Protein AF-A0A7S2EEB8-F1 (afdb_monomer_lite)

Structure (mmCIF, N/CA/C/O backbone):
data_AF-A0A7S2EEB8-F1
#
_entry.id   AF-A0A7S2EEB8-F1
#
loop_
_atom_site.group_PDB
_atom_site.id
_atom_site.type_symbol
_atom_site.label_atom_id
_atom_site.label_alt_id
_atom_site.label_comp_id
_atom_site.label_asym_id
_atom_site.label_entity_id
_atom_site.label_seq_id
_atom_site.pdbx_PDB_ins_code
_atom_site.Cartn_x
_atom_site.Cartn_y
_atom_site.Cartn_z
_atom_site.occupancy
_atom_site.B_iso_or_equiv
_atom_site.auth_seq_id
_atom_site.auth_comp_id
_atom_site.auth_asym_id
_atom_site.auth_atom_id
_atom_site.pdbx_PDB_model_num
ATOM 1 N N . GLY A 1 1 ? -37.460 -11.091 29.287 1.00 70.00 1 GLY A N 1
ATOM 2 C CA . GLY A 1 1 ? -36.790 -11.001 30.605 1.00 70.00 1 GLY A CA 1
ATOM 3 C C . GLY A 1 1 ? -36.166 -9.625 30.754 1.00 70.00 1 GLY A C 1
ATOM 4 O O . GLY A 1 1 ? -36.253 -8.857 29.807 1.00 70.00 1 GLY A O 1
ATOM 5 N N . ARG A 1 2 ? -35.575 -9.301 31.910 1.00 80.00 2 ARG A N 1
ATOM 6 C CA . ARG A 1 2 ? -34.831 -8.047 32.119 1.00 80.00 2 ARG A CA 1
ATOM 7 C C . ARG A 1 2 ? -33.405 -8.375 32.541 1.00 80.00 2 ARG A C 1
ATOM 9 O O . ARG A 1 2 ? -33.247 -9.065 33.545 1.00 80.00 2 ARG A O 1
ATOM 16 N N . SER A 1 3 ? -32.415 -7.902 31.793 1.00 85.56 3 SER A N 1
ATOM 17 C CA . SER A 1 3 ? -30.991 -8.058 32.112 1.00 85.56 3 SER A CA 1
ATOM 18 C C . SER A 1 3 ? -30.201 -6.865 31.593 1.00 85.56 3 SER A C 1
ATOM 20 O O . SER A 1 3 ? -30.706 -6.083 30.790 1.00 85.56 3 SER A O 1
ATOM 22 N N . THR A 1 4 ? -28.959 -6.748 32.034 1.00 86.62 4 THR A N 1
ATOM 23 C CA . THR A 1 4 ? -28.039 -5.700 31.602 1.00 86.62 4 THR A CA 1
ATOM 24 C C . THR A 1 4 ? -27.088 -6.267 30.551 1.00 86.62 4 THR A C 1
ATOM 26 O O . THR A 1 4 ? -26.516 -7.346 30.735 1.00 86.62 4 THR A O 1
ATOM 29 N N . VAL A 1 5 ? -26.941 -5.555 29.438 1.00 85.12 5 VAL A N 1
ATOM 30 C CA . VAL A 1 5 ? -26.199 -5.996 28.256 1.00 85.12 5 VAL A CA 1
ATOM 31 C C . VAL A 1 5 ? -25.091 -4.995 27.948 1.00 85.12 5 VAL A C 1
ATOM 33 O O . VAL A 1 5 ? -25.309 -3.787 27.945 1.00 85.12 5 VAL A O 1
ATOM 36 N N . ASP A 1 6 ? -23.895 -5.506 27.699 1.00 85.31 6 ASP A N 1
ATOM 37 C CA . ASP A 1 6 ? -22.749 -4.741 27.237 1.00 85.31 6 ASP A CA 1
ATOM 38 C C . ASP A 1 6 ? -22.730 -4.704 25.704 1.00 85.31 6 ASP A C 1
ATOM 40 O O . ASP A 1 6 ? -22.613 -5.733 25.031 1.00 85.31 6 ASP A O 1
ATOM 44 N N . GLU A 1 7 ? -22.879 -3.497 25.161 1.00 83.12 7 GLU A N 1
ATOM 45 C CA . GLU A 1 7 ? -22.835 -3.201 23.728 1.00 83.12 7 GLU A CA 1
ATOM 46 C C . GLU A 1 7 ? -21.517 -2.505 23.324 1.00 83.12 7 GLU A C 1
ATOM 48 O O . GLU A 1 7 ? -21.379 -2.091 22.174 1.00 83.12 7 GLU A O 1
ATOM 53 N N . SER A 1 8 ? -20.519 -2.421 24.219 1.00 80.38 8 SER A N 1
ATOM 54 C CA . SER A 1 8 ? -19.244 -1.708 24.010 1.00 80.38 8 SER A CA 1
ATOM 55 C C . SER A 1 8 ? -18.489 -2.139 22.754 1.00 80.38 8 SER A C 1
ATOM 57 O O . SER A 1 8 ? -17.859 -1.318 22.092 1.00 80.38 8 SER A O 1
ATOM 59 N N . SER A 1 9 ? -18.604 -3.412 22.373 1.00 73.44 9 SER A N 1
ATOM 60 C CA . SER A 1 9 ? -17.983 -3.971 21.165 1.00 73.44 9 SER A CA 1
ATOM 61 C C . SER A 1 9 ? -18.575 -3.422 19.857 1.00 73.44 9 SER A C 1
ATOM 63 O O . SER A 1 9 ? -17.947 -3.535 18.807 1.00 73.44 9 SER A O 1
ATOM 65 N N . LEU A 1 10 ? -19.779 -2.844 19.911 1.00 75.56 10 LEU A N 1
ATOM 66 C CA . LEU A 1 10 ? -20.525 -2.318 18.765 1.00 75.56 10 LEU A CA 1
ATOM 67 C C . LEU A 1 10 ? -20.698 -0.799 18.816 1.00 75.56 10 LEU A C 1
ATOM 69 O O . LEU A 1 10 ? -20.541 -0.140 17.792 1.00 75.56 10 LEU A O 1
ATOM 73 N N . THR A 1 11 ? -21.025 -0.243 19.983 1.00 76.75 11 THR A N 1
ATOM 74 C CA . THR A 1 11 ? -21.303 1.192 20.154 1.00 76.75 11 THR A CA 1
ATOM 75 C C . THR A 1 11 ? -20.099 1.976 20.672 1.00 76.75 11 THR A C 1
ATOM 77 O O . THR A 1 11 ? -20.067 3.194 20.532 1.00 76.75 11 THR A O 1
ATOM 80 N N . GLY A 1 12 ? 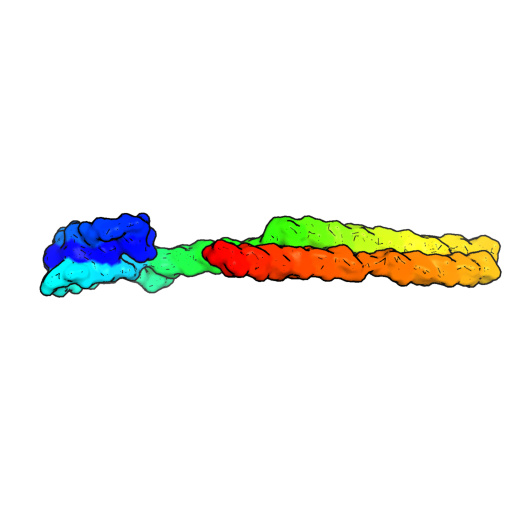-19.108 1.301 21.265 1.00 78.69 12 GLY A N 1
ATOM 81 C CA . GLY A 1 12 ? -17.968 1.940 21.931 1.00 78.69 12 GLY A CA 1
ATOM 82 C C . GLY A 1 12 ? -18.289 2.532 23.309 1.00 78.69 12 GLY A C 1
ATOM 83 O O . GLY A 1 12 ? -17.390 3.036 23.979 1.00 78.69 12 GLY A O 1
ATOM 84 N N . GLU A 1 13 ? -19.542 2.452 23.762 1.00 79.75 13 GLU A N 1
ATOM 85 C CA . GLU A 1 13 ? -19.955 2.931 25.080 1.00 79.75 13 GLU A CA 1
ATOM 86 C C . GLU A 1 13 ? -19.600 1.901 26.156 1.00 79.75 13 GLU A C 1
ATOM 88 O O . GLU A 1 13 ? -20.041 0.756 26.117 1.00 79.75 13 GLU A O 1
ATOM 93 N N . ALA A 1 14 ? -18.809 2.311 27.150 1.00 76.19 14 ALA A N 1
ATOM 94 C CA . ALA A 1 14 ? -18.339 1.418 28.212 1.00 76.19 14 ALA A CA 1
ATOM 95 C C . ALA A 1 14 ? -19.416 1.080 29.259 1.00 76.19 14 ALA A C 1
ATOM 97 O O . ALA A 1 14 ? -19.202 0.215 30.108 1.00 76.19 14 ALA A O 1
ATOM 98 N N . ARG A 1 15 ? -20.550 1.795 29.266 1.00 83.56 15 ARG A N 1
ATOM 99 C CA . ARG A 1 15 ? -21.626 1.572 30.238 1.00 83.56 15 ARG A CA 1
ATOM 100 C C . ARG A 1 15 ? -22.590 0.492 29.739 1.00 83.56 15 ARG A C 1
ATOM 102 O O . ARG A 1 15 ? -23.221 0.698 28.705 1.00 83.56 15 ARG A O 1
ATOM 109 N N . PRO A 1 16 ? -22.781 -0.600 30.502 1.00 83.06 16 PRO A N 1
ATOM 110 C CA . PRO A 1 16 ? -23.798 -1.594 30.192 1.00 83.06 16 PRO A CA 1
ATOM 111 C C . PRO A 1 16 ? -25.202 -0.976 30.191 1.00 83.06 16 PRO A C 1
ATOM 113 O O . PRO A 1 16 ? -25.528 -0.144 31.043 1.00 83.06 16 PRO A O 1
ATOM 116 N N . VAL A 1 17 ? -26.037 -1.404 29.248 1.00 84.31 17 VAL A N 1
ATOM 117 C CA . VAL A 1 17 ? -27.396 -0.897 29.042 1.00 84.31 17 VAL A CA 1
ATOM 118 C C . VAL A 1 17 ? -28.406 -1.897 29.595 1.00 84.31 17 VAL A C 1
ATOM 120 O O . VAL A 1 17 ? -28.350 -3.094 29.313 1.00 84.31 17 VAL A O 1
ATOM 123 N N . ASP A 1 18 ? -29.355 -1.409 30.387 1.00 86.19 18 ASP A N 1
ATOM 124 C CA . ASP A 1 18 ? -30.476 -2.213 30.870 1.00 86.19 18 ASP A CA 1
ATOM 125 C C . ASP A 1 18 ? -31.449 -2.507 29.722 1.00 86.19 18 ASP A C 1
ATOM 127 O O . ASP A 1 18 ? -31.994 -1.584 29.119 1.00 86.19 18 ASP A O 1
ATOM 131 N N . LYS A 1 19 ? -31.715 -3.790 29.464 1.00 85.44 19 LYS A N 1
ATOM 132 C CA . LYS A 1 19 ? -32.688 -4.252 28.468 1.00 85.44 19 LYS A CA 1
ATOM 133 C C . LYS A 1 19 ? -33.878 -4.906 29.158 1.00 85.44 19 LYS A C 1
ATOM 135 O O . LYS A 1 19 ? -33.725 -5.720 30.078 1.00 85.44 19 LYS A O 1
ATOM 140 N N . LYS A 1 20 ? -35.081 -4.556 28.715 1.00 84.31 20 LYS A N 1
ATOM 141 C CA . LYS A 1 20 ? -36.361 -5.110 29.169 1.00 84.31 20 LYS A CA 1
ATOM 142 C C . LYS A 1 20 ? -37.010 -5.938 28.059 1.00 84.31 20 LYS A C 1
ATOM 144 O O . LYS A 1 20 ? -36.457 -6.126 26.981 1.00 84.31 20 LYS A O 1
ATOM 149 N N . ALA A 1 21 ? -38.175 -6.506 28.363 1.00 78.31 21 ALA A N 1
ATOM 150 C CA . ALA A 1 21 ? -38.982 -7.159 27.342 1.00 78.31 21 ALA A CA 1
ATOM 151 C C . ALA A 1 21 ? -39.361 -6.136 26.258 1.00 78.31 21 ALA A C 1
ATOM 153 O O . ALA A 1 21 ? -39.694 -5.011 26.607 1.00 78.31 21 ALA A O 1
ATOM 154 N N . GLU A 1 22 ? -39.308 -6.565 24.995 1.00 78.69 22 GLU A N 1
ATOM 155 C CA . GLU A 1 22 ? -39.533 -5.757 23.778 1.00 78.69 22 GLU A CA 1
ATOM 156 C C . GLU A 1 22 ? -38.390 -4.824 23.349 1.00 78.69 22 GLU A C 1
ATOM 158 O O . GLU A 1 22 ? -38.440 -4.315 22.233 1.00 78.69 22 GLU A O 1
ATOM 163 N N . ASP A 1 23 ? -37.320 -4.674 24.138 1.00 81.44 23 ASP A N 1
ATOM 164 C CA . ASP A 1 23 ? -36.145 -3.919 23.689 1.00 81.44 23 ASP A CA 1
ATOM 165 C C . ASP A 1 23 ? -35.332 -4.701 22.645 1.00 81.44 23 ASP A C 1
ATOM 167 O O . ASP A 1 23 ? -35.096 -5.909 22.779 1.00 81.44 23 ASP A O 1
ATOM 171 N N . GLU A 1 24 ? -34.838 -3.993 21.628 1.00 79.44 24 GLU A N 1
ATOM 172 C CA . GLU A 1 24 ? -33.917 -4.560 20.643 1.00 79.44 24 GLU A CA 1
ATOM 173 C C . GLU A 1 24 ? -32.525 -4.803 21.240 1.00 79.44 24 GLU A C 1
ATOM 175 O O . GLU A 1 24 ? -32.001 -4.016 22.040 1.00 79.44 24 GLU A O 1
ATOM 180 N N . VAL A 1 25 ? -31.901 -5.904 20.817 1.00 81.06 25 VAL A N 1
ATOM 181 C CA . VAL A 1 25 ? -30.563 -6.322 21.246 1.00 81.06 25 VAL A CA 1
ATOM 182 C C . VAL A 1 25 ? -29.703 -6.529 20.006 1.00 81.06 25 VAL A C 1
ATOM 184 O O . VAL A 1 25 ? -30.040 -7.343 19.145 1.00 81.06 25 VAL A O 1
ATOM 187 N N . SER A 1 26 ? -28.583 -5.810 19.913 1.00 77.12 26 SER A N 1
ATOM 188 C CA . SER A 1 26 ? -27.656 -5.977 18.790 1.00 77.12 26 SER A CA 1
ATOM 189 C C . SER A 1 26 ? -26.905 -7.305 18.884 1.00 77.12 26 SER A C 1
ATOM 191 O O . SER A 1 26 ? -26.372 -7.665 19.936 1.00 77.12 26 SER A O 1
ATOM 193 N N . GLY A 1 27 ? -26.827 -8.033 17.768 1.00 73.31 27 GLY A N 1
ATOM 194 C CA . GLY A 1 27 ? -26.021 -9.251 17.670 1.00 73.31 27 GLY A CA 1
ATOM 195 C C . GLY A 1 27 ? -24.537 -8.943 17.880 1.00 73.31 27 GLY A C 1
ATOM 196 O O . GLY A 1 27 ? -24.002 -8.075 17.200 1.00 73.31 27 GLY A O 1
ATOM 197 N N . GLY A 1 28 ? -23.892 -9.643 18.821 1.00 72.56 28 GLY A N 1
ATOM 198 C CA . GLY A 1 28 ? -22.506 -9.392 19.252 1.00 72.56 28 GLY A CA 1
ATOM 199 C C . GLY A 1 28 ? -22.374 -8.717 20.624 1.00 72.56 28 GLY A C 1
ATOM 200 O O . GLY A 1 28 ? -21.262 -8.552 21.113 1.00 72.56 28 GLY A O 1
ATOM 201 N N . SER A 1 29 ? -23.491 -8.357 21.257 1.00 81.31 29 SER A N 1
ATOM 202 C CA . SER A 1 29 ? -23.523 -7.837 22.626 1.00 81.31 29 SER A CA 1
ATOM 203 C C . SER A 1 29 ? -23.410 -8.945 23.687 1.00 81.31 29 SER A C 1
ATOM 205 O O . SER A 1 29 ? -23.809 -10.092 23.460 1.00 81.31 29 SER A O 1
ATOM 207 N N . ILE A 1 30 ? -22.842 -8.619 24.853 1.00 83.50 30 ILE A N 1
ATOM 208 C CA . ILE A 1 30 ? -22.565 -9.577 25.934 1.00 83.50 30 ILE A CA 1
ATOM 209 C C . ILE A 1 30 ? -23.565 -9.358 27.070 1.00 83.50 30 ILE A C 1
ATOM 211 O O . ILE A 1 30 ? -23.654 -8.273 27.633 1.00 83.50 30 ILE A O 1
ATOM 215 N N . ASN A 1 31 ? -24.321 -10.388 27.455 1.00 86.06 31 ASN A N 1
ATOM 216 C CA . ASN A 1 31 ? -25.183 -10.301 28.636 1.00 86.06 31 ASN A CA 1
ATOM 217 C C . ASN A 1 31 ? -24.328 -10.373 29.913 1.00 86.06 31 ASN A C 1
ATOM 219 O O . ASN A 1 31 ? -23.781 -11.430 30.223 1.00 86.06 31 ASN A O 1
ATOM 223 N N . VAL A 1 32 ? -24.227 -9.260 30.642 1.00 84.88 32 VAL A N 1
ATOM 224 C CA . VAL A 1 32 ? -23.436 -9.142 31.885 1.00 84.88 32 VAL A CA 1
ATOM 225 C C . VAL A 1 32 ? -24.318 -9.292 33.130 1.00 84.88 32 VAL A C 1
ATOM 227 O O . VAL A 1 32 ? -23.823 -9.530 34.230 1.00 84.88 32 VAL A O 1
ATOM 230 N N . GLY A 1 33 ? -25.639 -9.153 32.985 1.00 81.94 33 GLY A N 1
ATOM 231 C CA . GLY A 1 33 ? -26.576 -9.312 34.093 1.00 81.94 33 GLY A CA 1
ATOM 232 C C . GLY A 1 33 ? -26.732 -10.767 34.557 1.00 81.94 33 GLY A C 1
ATOM 233 O O . GLY A 1 33 ? -26.463 -11.722 33.833 1.00 81.94 33 GLY A O 1
ATOM 234 N N . MET A 1 34 ? -27.218 -10.946 35.789 1.00 74.25 34 MET A N 1
ATOM 235 C CA . MET A 1 34 ? -27.392 -12.270 36.416 1.00 74.25 34 MET A CA 1
ATOM 236 C C . MET A 1 34 ? -28.579 -13.081 35.868 1.00 74.25 34 MET A C 1
ATOM 238 O O . MET A 1 34 ? -28.771 -14.234 36.259 1.00 74.25 34 MET A O 1
ATOM 242 N N . SER A 1 35 ? -29.412 -12.501 35.001 1.00 79.56 35 SER A N 1
ATOM 243 C CA . SER A 1 35 ? -30.624 -13.142 34.494 1.00 79.56 35 SER A CA 1
ATOM 244 C C . SER A 1 35 ? -30.453 -13.607 33.045 1.00 79.56 35 SER A C 1
ATOM 246 O O . SER A 1 35 ? -29.733 -13.019 32.234 1.00 79.56 35 SER A O 1
ATOM 248 N N . ARG A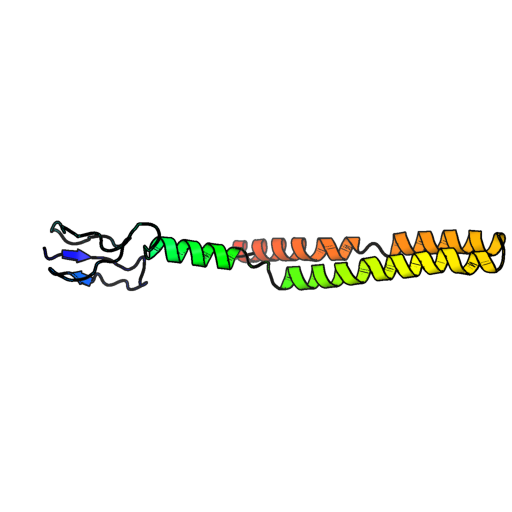 1 36 ? -31.133 -14.704 32.694 1.00 78.75 36 ARG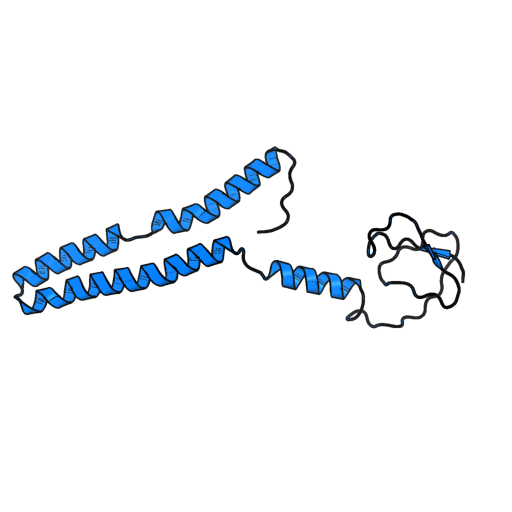 A N 1
ATOM 249 C CA . ARG A 1 36 ? -31.150 -15.208 31.316 1.00 78.75 36 ARG A CA 1
ATOM 250 C C . ARG A 1 36 ? -32.115 -14.380 30.468 1.00 78.75 36 ARG A C 1
ATOM 252 O O . ARG A 1 36 ? -33.266 -14.162 30.852 1.00 78.75 36 ARG A O 1
ATOM 259 N N . LEU A 1 37 ? -31.657 -13.967 29.291 1.00 80.81 37 LEU A N 1
ATOM 260 C CA . LEU A 1 37 ? -32.478 -13.333 28.264 1.00 80.81 37 LEU A CA 1
ATOM 261 C C . LEU A 1 37 ? -32.883 -14.372 27.214 1.00 80.81 37 LEU A C 1
ATOM 263 O O . LEU A 1 37 ? -32.045 -15.088 26.677 1.00 80.81 37 LEU A O 1
ATOM 267 N N . LEU A 1 38 ? -34.182 -14.437 26.928 1.00 79.38 38 LEU A N 1
ATOM 268 C CA . LEU A 1 38 ? -34.729 -15.091 25.742 1.00 79.38 38 LEU A CA 1
ATOM 269 C C . LEU A 1 38 ? -34.952 -13.998 24.706 1.00 79.38 38 LEU A C 1
ATOM 271 O O . LEU A 1 38 ? -35.713 -13.063 24.963 1.00 79.38 38 LEU A O 1
ATOM 275 N N . VAL A 1 39 ? -34.268 -14.109 23.575 1.00 80.69 39 VAL A N 1
ATOM 276 C CA . VAL A 1 39 ? -34.272 -13.105 22.509 1.00 80.69 39 VAL A CA 1
ATOM 277 C C . VAL A 1 39 ? -34.796 -13.760 21.240 1.00 80.69 39 VAL A C 1
ATOM 279 O O . VAL A 1 39 ? -34.454 -14.905 20.944 1.00 80.69 39 VAL A O 1
ATOM 282 N N . ARG A 1 40 ? -35.651 -13.050 20.504 1.00 80.81 40 ARG A N 1
ATOM 283 C CA . ARG A 1 40 ? -36.121 -13.484 19.189 1.00 80.81 40 ARG A CA 1
ATOM 284 C C . ARG A 1 40 ? -35.204 -12.881 18.136 1.00 80.81 40 ARG A C 1
ATOM 286 O O . ARG A 1 40 ? -35.020 -11.670 18.118 1.00 80.81 40 ARG A O 1
ATOM 293 N N . THR A 1 41 ? -34.661 -13.712 17.259 1.00 77.75 41 THR A N 1
ATOM 294 C CA . THR A 1 41 ? -33.852 -13.250 16.132 1.00 77.75 41 THR A CA 1
ATOM 295 C C . THR A 1 41 ? -34.740 -12.494 15.144 1.00 77.75 41 THR A C 1
ATOM 297 O O . THR A 1 41 ? -35.701 -13.062 14.625 1.00 77.75 41 THR A O 1
ATOM 300 N N . THR A 1 42 ? -34.446 -11.216 14.915 1.00 77.94 42 THR A N 1
ATOM 301 C CA . THR A 1 42 ? -35.150 -10.352 13.951 1.00 77.94 42 THR A CA 1
ATOM 302 C C . THR A 1 42 ? -34.432 -10.259 12.605 1.00 77.94 42 THR A C 1
ATOM 304 O O . THR A 1 42 ? -35.084 -10.001 11.598 1.00 77.94 42 THR A O 1
ATOM 307 N N . SER A 1 43 ? -33.126 -10.542 12.572 1.00 68.25 43 SER A N 1
ATOM 308 C CA . SER A 1 43 ? -32.284 -10.449 11.372 1.00 68.25 43 SER A CA 1
ATOM 309 C C . SER A 1 43 ? -31.469 -11.724 11.153 1.00 68.25 43 SER A C 1
ATOM 311 O O . SER A 1 43 ? -31.074 -12.402 12.105 1.00 68.25 43 SER A O 1
ATOM 313 N N . THR A 1 44 ? -31.197 -12.050 9.891 1.00 70.31 44 THR A N 1
ATOM 314 C CA . THR A 1 44 ? -30.270 -13.117 9.487 1.00 70.31 44 THR A CA 1
ATOM 315 C C . THR A 1 44 ? -28.816 -12.717 9.759 1.00 70.31 44 THR A C 1
ATOM 317 O O . THR A 1 44 ? -28.489 -11.537 9.873 1.00 70.31 44 THR A O 1
ATOM 320 N N . VAL A 1 45 ? -27.921 -13.709 9.867 1.00 61.00 45 VAL A N 1
ATOM 321 C CA . VAL A 1 45 ? -26.481 -13.508 10.157 1.00 61.00 45 VAL A CA 1
ATOM 322 C C . VAL A 1 45 ? -25.826 -12.526 9.174 1.00 61.00 45 VAL A C 1
ATOM 324 O O . VAL A 1 45 ? -24.955 -11.749 9.562 1.00 61.00 45 VAL A O 1
ATOM 327 N N . GLU A 1 46 ? -26.289 -12.520 7.924 1.00 60.28 46 GLU A N 1
ATOM 328 C CA . GLU A 1 46 ? -25.795 -11.676 6.830 1.00 60.28 46 GLU A CA 1
ATOM 329 C C . GLU A 1 46 ? -26.132 -10.185 7.002 1.00 60.28 46 GLU A C 1
ATOM 331 O O . GLU A 1 46 ? -25.319 -9.348 6.610 1.00 60.28 46 GLU A O 1
ATOM 336 N N . ASP A 1 47 ? -27.238 -9.851 7.674 1.00 63.56 47 ASP A N 1
ATOM 337 C CA . ASP A 1 47 ? -27.668 -8.477 7.994 1.00 63.56 47 ASP A CA 1
ATOM 338 C C . ASP A 1 47 ? -27.367 -8.076 9.450 1.00 63.56 47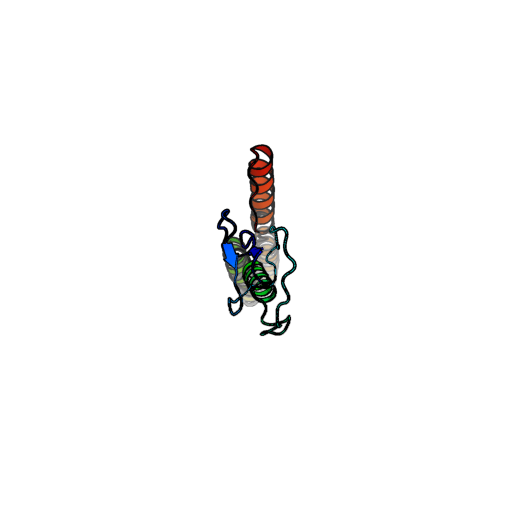 ASP A C 1
ATOM 340 O O . ASP A 1 47 ? -27.853 -7.061 9.958 1.00 63.56 47 ASP A O 1
ATOM 344 N N . SER A 1 48 ? -26.558 -8.868 10.157 1.00 69.25 48 SER A N 1
ATOM 345 C CA . SER A 1 48 ? -26.135 -8.528 11.513 1.00 69.25 48 SER A CA 1
ATOM 346 C C . SER A 1 48 ? -25.197 -7.313 11.528 1.00 69.25 48 SER A C 1
ATOM 348 O O . SER A 1 48 ? -24.457 -7.030 10.586 1.00 69.25 48 SER A O 1
ATOM 350 N N . ALA A 1 49 ? -25.173 -6.582 12.640 1.00 67.38 49 ALA A N 1
ATOM 351 C CA . ALA A 1 49 ? -24.268 -5.443 12.785 1.00 67.38 49 ALA A CA 1
ATOM 352 C C . ALA A 1 49 ? -22.780 -5.844 12.627 1.00 67.38 49 ALA A C 1
ATOM 354 O O . ALA A 1 49 ? -21.976 -5.072 12.104 1.00 67.38 49 ALA A O 1
ATOM 355 N N . VAL A 1 50 ? -22.432 -7.084 12.993 1.00 67.69 50 VAL A N 1
ATOM 356 C CA . VAL A 1 50 ? -21.079 -7.646 12.854 1.00 67.69 50 VAL A CA 1
ATOM 357 C C . VAL A 1 50 ? -20.716 -7.920 11.390 1.00 67.69 50 VAL A C 1
ATOM 359 O O . VAL A 1 50 ? -19.622 -7.557 10.963 1.00 67.69 50 VAL A O 1
ATOM 362 N N . SER A 1 51 ? -21.613 -8.507 10.589 1.00 68.12 51 SER A N 1
ATOM 363 C CA . SER A 1 51 ? -21.345 -8.754 9.161 1.00 68.12 51 SER A CA 1
ATOM 364 C C . SER A 1 51 ? -21.194 -7.449 8.377 1.00 68.12 51 SER A C 1
ATOM 366 O O . SER A 1 51 ? -20.352 -7.352 7.482 1.00 68.12 51 SER A O 1
ATOM 368 N N . ARG A 1 52 ? -21.949 -6.411 8.756 1.00 67.62 52 ARG A N 1
ATOM 369 C CA . ARG A 1 52 ? -21.826 -5.068 8.176 1.00 67.62 52 ARG A CA 1
ATOM 370 C C . ARG A 1 52 ? -20.480 -4.421 8.507 1.00 67.62 52 ARG A C 1
ATOM 372 O O . ARG A 1 52 ? -19.864 -3.843 7.618 1.00 67.62 52 ARG A O 1
ATOM 379 N N . LEU A 1 53 ? -19.993 -4.576 9.741 1.00 68.38 53 LEU A N 1
ATOM 380 C CA . LEU A 1 53 ? -18.647 -4.146 10.139 1.00 68.38 53 LEU A CA 1
ATOM 381 C C . LEU A 1 53 ? -17.552 -4.870 9.349 1.00 68.38 53 LEU A C 1
ATOM 383 O O . LEU A 1 53 ? -16.628 -4.217 8.872 1.00 68.38 53 LEU A O 1
ATOM 387 N N . ILE A 1 54 ? -17.669 -6.188 9.161 1.00 72.19 54 ILE A N 1
ATOM 388 C CA . ILE A 1 54 ? -16.704 -6.968 8.369 1.00 72.19 54 ILE A CA 1
ATOM 389 C C . ILE A 1 54 ? -16.665 -6.458 6.927 1.00 72.19 54 ILE A C 1
ATOM 391 O O . ILE A 1 54 ? -15.586 -6.128 6.448 1.00 72.19 54 ILE A O 1
ATOM 395 N N . ARG A 1 55 ? -17.824 -6.291 6.272 1.00 69.81 55 ARG A N 1
ATOM 396 C CA . ARG A 1 55 ? -17.894 -5.743 4.906 1.00 69.81 55 ARG A CA 1
ATOM 397 C C . ARG A 1 55 ? -17.271 -4.354 4.796 1.00 69.81 55 ARG A C 1
ATOM 399 O O . ARG A 1 55 ? -16.516 -4.108 3.866 1.00 69.81 55 ARG A O 1
ATOM 406 N N . LEU A 1 56 ? -17.541 -3.468 5.755 1.00 64.94 56 LEU A N 1
ATOM 407 C CA . LEU A 1 56 ? -16.963 -2.121 5.774 1.00 64.94 56 LEU A CA 1
ATOM 408 C C . LEU A 1 56 ? -15.437 -2.145 5.944 1.00 64.94 56 LEU A C 1
ATOM 410 O O . LEU A 1 56 ? -14.735 -1.358 5.311 1.00 64.94 56 LEU A O 1
ATOM 414 N N . VAL A 1 57 ? -14.909 -3.051 6.774 1.00 69.38 57 VAL A N 1
ATOM 415 C CA . VAL A 1 57 ? -13.459 -3.236 6.938 1.00 69.38 57 VAL A CA 1
ATOM 416 C C . VAL A 1 57 ? -12.838 -3.816 5.670 1.00 69.38 57 VAL A C 1
ATOM 418 O O . VAL A 1 57 ? -11.785 -3.353 5.245 1.00 69.38 57 VAL A O 1
ATOM 421 N N . GLU A 1 58 ? -13.487 -4.792 5.046 1.00 66.06 58 GLU A N 1
ATOM 422 C CA . GLU A 1 58 ? -13.016 -5.446 3.825 1.00 66.06 58 GLU A CA 1
ATOM 423 C C . GLU A 1 58 ? -12.994 -4.467 2.637 1.00 66.06 58 GLU A C 1
ATOM 425 O O . GLU A 1 58 ? -12.005 -4.377 1.908 1.00 66.06 58 GLU A O 1
ATOM 430 N N . GLU A 1 59 ? -14.025 -3.631 2.513 1.00 63.06 59 GLU A N 1
ATOM 431 C CA . GLU A 1 59 ? -14.109 -2.567 1.511 1.00 63.06 59 GLU A CA 1
ATOM 432 C C . GLU A 1 59 ? -13.050 -1.475 1.748 1.00 63.06 59 GLU A C 1
ATOM 434 O O . GLU A 1 59 ? -12.403 -1.022 0.798 1.00 63.06 59 GLU A O 1
ATOM 439 N N . ALA A 1 60 ? -12.779 -1.124 3.011 1.00 58.97 60 ALA A N 1
ATOM 440 C CA . ALA A 1 60 ? -11.722 -0.182 3.380 1.00 58.97 60 ALA A CA 1
ATOM 441 C C . ALA A 1 60 ? -10.303 -0.732 3.139 1.00 58.97 60 ALA A C 1
ATOM 443 O O . ALA A 1 60 ? -9.438 0.017 2.692 1.00 58.97 60 ALA A O 1
ATOM 444 N N . GLN A 1 61 ? -10.059 -2.022 3.394 1.00 54.88 61 GLN A N 1
ATOM 445 C CA . GLN A 1 61 ? -8.772 -2.685 3.132 1.00 54.88 61 GLN A CA 1
ATOM 446 C C . GLN A 1 61 ? -8.522 -2.921 1.633 1.00 54.88 61 GLN A C 1
ATOM 448 O O . GLN A 1 61 ? -7.373 -3.012 1.213 1.00 54.88 61 GLN A O 1
ATOM 453 N N . SER A 1 62 ? -9.570 -2.975 0.802 1.00 55.62 62 SER A N 1
ATOM 454 C CA . SER A 1 62 ? -9.415 -3.095 -0.658 1.00 55.62 62 SER A CA 1
ATOM 455 C C . SER A 1 62 ? -8.861 -1.824 -1.324 1.00 55.62 62 SER A C 1
ATOM 457 O O . SER A 1 62 ? -8.400 -1.854 -2.472 1.00 55.62 62 SER A O 1
ATOM 459 N N . ASN A 1 63 ? -8.877 -0.692 -0.613 1.00 51.31 63 ASN A N 1
ATOM 460 C CA . ASN A 1 63 ? -8.367 0.567 -1.127 1.00 51.31 63 ASN A CA 1
ATOM 461 C C . ASN A 1 63 ? -6.842 0.614 -1.022 1.00 51.31 63 ASN A C 1
ATOM 463 O O . ASN A 1 63 ? -6.293 1.039 -0.011 1.00 51.31 63 ASN A O 1
ATOM 467 N N . ARG A 1 64 ? -6.170 0.253 -2.125 1.00 55.19 64 ARG A N 1
ATOM 468 C CA . ARG A 1 64 ? -4.730 0.498 -2.305 1.00 55.19 64 ARG A CA 1
ATOM 469 C C . ARG A 1 64 ? -4.357 1.913 -1.867 1.00 55.19 64 ARG A C 1
ATOM 471 O O . ARG A 1 64 ? -5.032 2.878 -2.262 1.00 55.19 64 ARG A O 1
ATOM 478 N N . SER A 1 65 ? -3.255 2.016 -1.128 1.00 58.81 65 SER A N 1
ATOM 479 C CA . SER A 1 65 ? -2.672 3.267 -0.657 1.00 58.81 65 SER A CA 1
ATOM 480 C C . SER A 1 65 ? -2.607 4.328 -1.775 1.00 58.81 65 SER A C 1
ATOM 482 O O . SER A 1 65 ? -2.144 4.041 -2.885 1.00 58.81 65 SER A O 1
ATOM 484 N N . PRO A 1 66 ? -3.053 5.576 -1.526 1.00 58.75 66 PRO A N 1
ATOM 485 C CA . PRO A 1 66 ? -3.011 6.654 -2.518 1.00 58.75 66 PRO A CA 1
ATOM 486 C C . PRO A 1 66 ? -1.588 6.941 -3.018 1.00 58.75 66 PRO A C 1
ATOM 488 O O . PRO A 1 66 ? -1.415 7.343 -4.167 1.00 58.75 66 PRO A O 1
ATOM 491 N N . THR A 1 67 ? -0.567 6.670 -2.202 1.00 59.72 67 THR A N 1
ATOM 492 C CA . THR A 1 67 ? 0.845 6.823 -2.579 1.00 59.72 67 THR A CA 1
ATOM 493 C C . THR A 1 67 ? 1.280 5.778 -3.607 1.00 59.72 67 THR A C 1
ATOM 495 O O . THR A 1 67 ? 2.022 6.098 -4.533 1.00 59.72 67 THR A O 1
ATOM 498 N N . GLU A 1 68 ? 0.775 4.547 -3.497 1.00 60.34 68 GLU A N 1
ATOM 499 C CA . GLU A 1 68 ? 1.067 3.466 -4.444 1.00 60.34 68 GLU A CA 1
ATOM 500 C C . GLU A 1 68 ? 0.494 3.789 -5.832 1.00 60.34 68 GLU A C 1
ATOM 502 O O . GLU A 1 68 ? 1.172 3.637 -6.846 1.00 60.34 68 GLU A O 1
ATOM 507 N N . LYS A 1 69 ? -0.710 4.378 -5.876 1.00 67.31 69 LYS A N 1
ATOM 508 C CA . LYS A 1 69 ? -1.359 4.819 -7.122 1.00 67.31 69 LYS A CA 1
ATOM 509 C C . LYS A 1 69 ? -0.577 5.915 -7.854 1.00 67.31 69 LYS A C 1
ATOM 511 O O . LYS A 1 69 ? -0.580 5.931 -9.083 1.00 67.31 69 LYS A O 1
ATOM 516 N N . ILE A 1 70 ? 0.085 6.826 -7.133 1.00 68.00 70 ILE A N 1
ATOM 517 C CA . ILE A 1 70 ? 0.876 7.916 -7.737 1.00 68.00 70 ILE A CA 1
ATOM 518 C C . ILE A 1 70 ? 2.129 7.358 -8.420 1.00 68.00 70 ILE A C 1
ATOM 520 O O . ILE A 1 70 ? 2.439 7.739 -9.551 1.00 68.00 70 ILE A O 1
ATOM 524 N N . VAL A 1 71 ? 2.831 6.439 -7.753 1.00 70.94 71 VAL A N 1
ATOM 525 C CA . VAL A 1 71 ? 4.050 5.822 -8.294 1.00 70.94 71 VAL A CA 1
ATOM 526 C C . VAL A 1 71 ? 3.717 4.929 -9.489 1.00 70.94 71 VAL A C 1
ATOM 528 O O . VAL A 1 71 ? 4.368 5.045 -10.530 1.00 70.94 71 VAL A O 1
ATOM 531 N N . ASP A 1 72 ? 2.652 4.128 -9.394 1.00 72.00 72 ASP A N 1
ATOM 532 C CA . ASP A 1 72 ? 2.170 3.307 -10.511 1.00 72.00 72 ASP A CA 1
ATOM 533 C C . ASP A 1 72 ? 1.733 4.164 -11.706 1.00 72.00 72 ASP A C 1
ATOM 535 O O . ASP A 1 72 ? 2.055 3.845 -12.851 1.00 72.00 72 ASP A O 1
ATOM 539 N N . ALA A 1 73 ? 1.039 5.285 -11.476 1.00 74.38 73 ALA A N 1
ATOM 540 C CA . ALA A 1 73 ? 0.624 6.188 -12.550 1.00 74.38 73 ALA A CA 1
ATOM 541 C C . ALA A 1 73 ? 1.822 6.837 -13.267 1.00 74.38 73 ALA A C 1
ATOM 543 O O . ALA A 1 73 ? 1.810 6.975 -14.498 1.00 74.38 73 ALA A O 1
ATOM 544 N N . PHE A 1 74 ? 2.869 7.193 -12.517 1.00 78.19 74 PHE A N 1
ATOM 545 C CA . PHE A 1 74 ? 4.105 7.721 -13.087 1.00 78.19 74 PHE A CA 1
ATOM 546 C C . PHE A 1 74 ? 4.826 6.661 -13.926 1.00 78.19 74 PHE A C 1
ATOM 548 O O . PHE A 1 74 ? 5.131 6.913 -15.092 1.00 78.19 74 PHE A O 1
ATOM 555 N N . ALA A 1 75 ? 5.031 5.456 -13.380 1.00 76.50 75 ALA A N 1
ATOM 556 C CA . ALA A 1 75 ? 5.668 4.351 -14.096 1.00 76.50 75 ALA A CA 1
ATOM 557 C C . ALA A 1 75 ? 4.900 3.992 -15.379 1.00 76.50 75 ALA A C 1
ATOM 559 O O . ALA A 1 75 ? 5.495 3.848 -16.448 1.00 76.50 75 ALA A O 1
ATOM 560 N N . ARG A 1 76 ? 3.563 3.959 -15.307 1.00 78.25 76 ARG A N 1
ATOM 561 C CA . ARG A 1 76 ? 2.684 3.648 -16.441 1.00 78.25 76 ARG A CA 1
ATOM 562 C C . ARG A 1 76 ? 2.792 4.643 -17.595 1.00 78.25 76 ARG A C 1
ATOM 564 O O . ARG A 1 76 ? 2.560 4.253 -18.734 1.00 78.25 76 ARG A O 1
ATOM 571 N N . THR A 1 77 ? 3.143 5.897 -17.320 1.00 80.94 77 THR A N 1
ATOM 572 C CA . THR A 1 77 ? 3.321 6.931 -18.356 1.00 80.94 77 THR A CA 1
ATOM 573 C C . THR A 1 77 ? 4.776 7.028 -18.817 1.00 80.94 77 THR A C 1
ATOM 575 O O . THR A 1 77 ? 5.045 7.203 -20.005 1.00 80.94 77 THR A O 1
ATOM 578 N N . TYR A 1 78 ? 5.726 6.865 -17.897 1.00 81.25 78 TYR A N 1
ATOM 579 C CA . TYR A 1 78 ? 7.156 6.977 -18.170 1.00 81.25 78 TYR A CA 1
ATOM 580 C C . TYR A 1 78 ? 7.676 5.841 -19.062 1.00 81.25 78 TYR A C 1
ATOM 582 O O . TYR A 1 78 ? 8.343 6.100 -20.065 1.00 81.25 78 TYR A O 1
ATOM 590 N N . THR A 1 79 ? 7.326 4.586 -18.755 1.00 84.56 79 THR A N 1
ATOM 591 C CA . THR A 1 79 ? 7.781 3.412 -19.518 1.00 84.56 79 THR A CA 1
ATOM 592 C C . THR A 1 79 ? 7.419 3.477 -21.010 1.00 84.56 79 THR A C 1
ATOM 594 O O . THR A 1 79 ? 8.329 3.331 -21.829 1.00 84.56 79 THR A O 1
ATOM 597 N N . PRO A 1 80 ? 6.158 3.730 -21.424 1.00 84.88 80 PRO A N 1
ATOM 598 C CA . PRO A 1 80 ? 5.835 3.817 -22.847 1.00 84.88 80 PRO A CA 1
ATOM 599 C C . PRO A 1 80 ? 6.482 5.028 -23.531 1.00 84.88 80 PRO A C 1
ATOM 601 O O . PRO A 1 80 ? 6.873 4.917 -24.691 1.00 84.88 80 PRO A O 1
ATOM 604 N N . ALA A 1 81 ? 6.655 6.157 -22.833 1.00 86.69 81 ALA A N 1
ATOM 605 C CA . ALA A 1 81 ? 7.298 7.344 -23.398 1.00 86.69 81 ALA A CA 1
ATOM 606 C C . ALA A 1 81 ? 8.780 7.100 -23.740 1.00 86.69 81 ALA A C 1
ATOM 608 O O . ALA A 1 81 ? 9.235 7.450 -24.830 1.00 86.69 81 ALA A O 1
ATOM 609 N N . VAL A 1 82 ? 9.523 6.451 -22.838 1.00 84.69 82 VAL A N 1
ATOM 610 C CA . VAL A 1 82 ? 10.936 6.097 -23.053 1.00 84.69 82 VAL A CA 1
ATOM 611 C C . VAL A 1 82 ? 11.087 5.080 -24.183 1.00 84.69 82 VAL A C 1
ATOM 613 O O . VAL A 1 82 ? 11.945 5.250 -25.049 1.00 84.69 82 VAL A O 1
ATOM 616 N N . VAL A 1 83 ? 10.238 4.048 -24.214 1.00 84.81 83 VAL A N 1
ATOM 617 C CA . VAL A 1 83 ? 10.269 3.025 -25.273 1.00 84.81 83 VAL A CA 1
ATOM 618 C C . VAL A 1 83 ? 9.945 3.638 -26.637 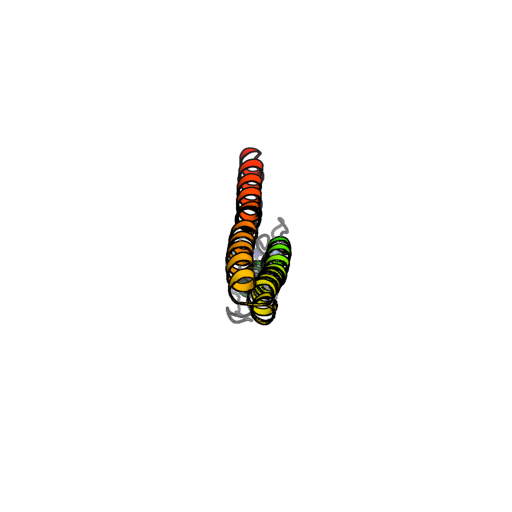1.00 84.81 83 VAL A C 1
ATOM 620 O O . VAL A 1 83 ? 10.618 3.326 -27.619 1.00 84.81 83 VAL A O 1
ATOM 623 N N . ALA A 1 84 ? 8.974 4.554 -26.706 1.00 86.69 84 ALA A N 1
ATOM 624 C CA . ALA A 1 84 ? 8.645 5.266 -27.938 1.00 86.69 84 ALA A CA 1
ATOM 625 C C . ALA A 1 84 ? 9.812 6.141 -28.428 1.00 86.69 84 ALA A C 1
ATOM 627 O O . ALA A 1 84 ? 10.164 6.077 -29.607 1.00 86.69 84 ALA A O 1
ATOM 628 N N . MET A 1 85 ? 10.452 6.907 -27.533 1.00 84.00 85 MET A N 1
ATOM 629 C CA . MET A 1 85 ? 11.633 7.708 -27.879 1.00 84.00 85 MET A CA 1
ATOM 630 C C . MET A 1 85 ? 12.792 6.842 -28.372 1.00 84.00 85 MET A C 1
ATOM 632 O O . MET A 1 85 ? 13.387 7.152 -29.403 1.00 84.00 85 MET A O 1
ATOM 636 N N . ALA A 1 86 ? 13.091 5.737 -27.687 1.00 81.62 86 ALA A N 1
ATOM 637 C CA . ALA A 1 86 ? 14.157 4.836 -28.103 1.00 81.62 86 ALA A CA 1
ATOM 638 C C . ALA A 1 86 ? 13.854 4.157 -29.450 1.00 81.62 86 ALA A C 1
ATOM 640 O O . ALA A 1 86 ? 14.744 4.032 -30.291 1.00 81.62 86 ALA A O 1
ATOM 641 N N . GLY A 1 87 ? 12.594 3.779 -29.691 1.00 81.75 87 GLY A N 1
ATOM 642 C CA . GLY A 1 87 ? 12.140 3.245 -30.975 1.00 81.75 87 GLY A CA 1
ATOM 643 C C . GLY A 1 87 ? 12.356 4.238 -32.116 1.00 81.75 87 GLY A C 1
ATOM 644 O O . GLY A 1 87 ? 13.020 3.903 -33.096 1.00 81.75 87 GLY A O 1
ATOM 645 N N . LEU A 1 88 ? 11.889 5.480 -31.949 1.00 83.69 88 LEU A N 1
ATOM 646 C CA . LEU A 1 88 ? 12.090 6.568 -32.916 1.00 83.69 88 LEU A CA 1
ATOM 647 C C . LEU A 1 88 ? 13.576 6.810 -33.199 1.00 83.69 88 LEU A C 1
ATOM 649 O O . LEU A 1 88 ? 13.986 6.940 -34.353 1.00 83.69 88 LEU A O 1
ATOM 653 N N . MET A 1 89 ? 14.390 6.820 -32.146 1.00 78.81 89 MET A N 1
ATOM 654 C CA . MET A 1 89 ? 15.828 7.051 -32.225 1.00 78.81 89 MET A CA 1
ATOM 655 C C . MET A 1 89 ? 16.578 5.917 -32.944 1.00 78.81 89 MET A C 1
ATOM 657 O O . MET A 1 89 ? 17.596 6.169 -33.585 1.00 78.81 89 MET A O 1
ATOM 661 N N . CYS A 1 90 ? 16.055 4.690 -32.914 1.00 77.06 90 CYS A N 1
ATOM 662 C CA . CYS A 1 90 ? 16.570 3.568 -33.698 1.00 77.06 90 CYS A CA 1
ATOM 663 C C . CYS A 1 90 ? 16.075 3.570 -35.156 1.00 77.06 90 CYS A C 1
ATOM 665 O O . CYS A 1 90 ? 16.824 3.167 -36.045 1.00 77.06 90 CYS A O 1
ATOM 667 N N . THR A 1 91 ? 14.840 4.013 -35.427 1.00 77.38 91 THR A N 1
ATOM 668 C CA . THR A 1 91 ? 14.228 3.922 -36.767 1.00 77.38 91 THR A CA 1
ATOM 669 C C . THR A 1 91 ? 14.539 5.107 -37.681 1.00 77.38 91 THR A C 1
ATOM 671 O O . THR A 1 91 ? 14.745 4.912 -38.877 1.00 77.38 91 THR A O 1
ATOM 674 N N . ILE A 1 92 ? 14.588 6.334 -37.150 1.00 79.00 92 ILE A N 1
ATOM 675 C CA . ILE A 1 92 ? 14.799 7.564 -37.941 1.00 79.00 92 ILE A CA 1
ATOM 676 C C . ILE A 1 92 ? 16.175 7.584 -38.638 1.00 79.00 92 ILE A C 1
ATOM 678 O O . ILE A 1 92 ? 16.235 7.891 -39.829 1.00 79.00 92 ILE A O 1
ATOM 682 N N . PRO A 1 93 ? 17.291 7.227 -37.975 1.00 76.00 93 PRO A N 1
ATOM 683 C CA . PRO A 1 93 ? 18.624 7.373 -38.569 1.00 76.00 93 PRO A CA 1
ATOM 684 C C . PRO A 1 93 ? 18.916 6.354 -39.675 1.00 76.00 93 PRO A C 1
ATOM 686 O O . PRO A 1 93 ? 19.831 6.555 -40.473 1.00 76.00 93 PRO A O 1
ATOM 689 N N . TRP A 1 94 ? 18.114 5.288 -39.771 1.00 74.25 94 TRP A N 1
ATOM 690 C CA . TRP A 1 94 ? 18.223 4.294 -40.839 1.00 74.25 94 TRP A CA 1
ATOM 691 C C . TRP A 1 94 ? 17.881 4.872 -42.222 1.00 74.25 94 TRP A C 1
ATOM 693 O O . TRP A 1 94 ? 18.381 4.377 -43.231 1.00 74.25 94 TRP A O 1
ATOM 703 N N . PHE A 1 95 ? 17.101 5.960 -42.277 1.00 78.19 95 PHE A N 1
ATOM 704 C CA . PHE A 1 95 ? 16.788 6.675 -43.520 1.00 78.19 95 PHE A CA 1
ATOM 705 C C . PHE A 1 95 ? 17.974 7.469 -44.094 1.00 78.19 95 PHE A C 1
ATOM 707 O O . PHE A 1 95 ? 18.000 7.720 -45.296 1.00 78.19 95 PHE A O 1
ATOM 714 N N . TRP A 1 96 ? 18.966 7.835 -43.273 1.00 77.19 96 TRP A N 1
ATOM 715 C CA . TRP A 1 96 ? 20.136 8.620 -43.699 1.00 77.19 96 TRP A CA 1
ATOM 716 C C . TRP A 1 96 ? 21.371 7.776 -44.053 1.00 77.19 96 TRP A C 1
ATOM 718 O O . TRP A 1 96 ? 22.376 8.325 -44.500 1.00 77.19 96 TRP A O 1
ATOM 728 N N . GLY A 1 97 ? 21.306 6.448 -43.901 1.00 80.50 97 GLY A N 1
ATOM 729 C CA . GLY A 1 97 ? 22.361 5.517 -44.318 1.00 80.50 97 GLY A CA 1
ATOM 730 C C . GLY A 1 97 ? 22.694 4.444 -43.277 1.00 80.50 97 GLY A C 1
ATOM 731 O O . GLY A 1 97 ? 22.486 4.623 -42.077 1.00 80.50 97 GLY A O 1
ATOM 732 N N . ARG A 1 98 ? 23.254 3.309 -43.730 1.00 74.31 98 ARG A N 1
ATOM 733 C CA . ARG A 1 98 ? 23.552 2.136 -42.872 1.00 74.31 98 ARG A CA 1
ATOM 734 C C . ARG A 1 98 ? 24.562 2.423 -41.755 1.00 74.31 98 ARG A C 1
ATOM 736 O O . ARG A 1 98 ? 24.440 1.841 -40.680 1.00 74.31 98 ARG A O 1
ATOM 743 N N . GLU A 1 99 ? 25.544 3.292 -41.988 1.00 76.19 99 GLU A N 1
ATOM 744 C CA . GLU A 1 99 ? 26.566 3.627 -40.983 1.00 76.19 99 GLU A CA 1
ATOM 745 C C . GLU A 1 99 ? 25.994 4.486 -39.847 1.00 76.19 99 GLU A C 1
ATOM 747 O O . GLU A 1 99 ? 26.195 4.175 -38.671 1.00 76.19 99 GLU A O 1
ATOM 752 N N . VAL A 1 100 ? 25.198 5.502 -40.200 1.00 77.56 100 VAL A N 1
ATOM 753 C CA . VAL A 1 100 ? 24.505 6.384 -39.248 1.00 77.56 100 VAL A CA 1
ATOM 754 C C . VAL A 1 100 ? 23.438 5.608 -38.475 1.00 77.56 100 VAL A C 1
ATOM 756 O O . VAL A 1 100 ? 23.350 5.736 -37.254 1.00 77.56 100 VAL A O 1
ATOM 759 N N . GLY A 1 101 ? 22.697 4.731 -39.163 1.00 78.12 101 GLY A N 1
ATOM 760 C CA . GLY A 1 101 ? 21.747 3.805 -38.552 1.00 78.12 101 GLY A CA 1
ATOM 761 C C . GLY A 1 101 ? 22.393 2.956 -37.457 1.00 78.12 101 GLY A C 1
ATOM 762 O O . GLY A 1 101 ? 21.928 2.976 -36.322 1.00 78.12 101 GLY A O 1
ATOM 763 N N . ARG A 1 102 ? 23.518 2.284 -37.749 1.00 78.00 102 ARG A N 1
ATOM 764 C CA . ARG A 1 102 ? 24.206 1.415 -36.774 1.00 78.00 102 ARG A CA 1
ATOM 765 C C . ARG A 1 102 ? 24.722 2.181 -35.551 1.00 78.00 102 ARG A C 1
ATOM 767 O O . ARG A 1 102 ? 24.625 1.674 -34.435 1.00 78.00 102 ARG A O 1
ATOM 774 N N . TYR A 1 103 ? 25.255 3.387 -35.753 1.00 81.75 103 TYR A N 1
ATOM 775 C CA . TYR A 1 103 ? 25.731 4.244 -34.664 1.00 81.75 103 TYR A CA 1
ATOM 776 C C . TYR A 1 103 ? 24.588 4.667 -33.730 1.00 81.75 103 TYR A C 1
ATOM 778 O O . TYR A 1 103 ? 24.692 4.551 -32.508 1.00 81.75 103 TYR A O 1
ATOM 786 N N . TRP A 1 104 ? 23.461 5.093 -34.297 1.00 80.12 104 TRP A N 1
ATOM 787 C CA . TRP A 1 104 ? 22.306 5.509 -33.509 1.00 80.12 104 TRP A CA 1
ATOM 788 C C . TRP A 1 104 ? 21.543 4.346 -32.876 1.00 80.12 104 TRP A C 1
ATOM 790 O O . TRP A 1 104 ? 21.018 4.515 -31.781 1.00 80.12 104 TRP A O 1
ATOM 800 N N . THR A 1 105 ? 21.538 3.154 -33.483 1.00 79.06 105 THR A N 1
ATOM 801 C CA . THR A 1 105 ? 20.983 1.952 -32.838 1.00 79.06 105 THR A CA 1
ATOM 802 C C . THR A 1 105 ? 21.738 1.613 -31.549 1.00 79.06 105 THR A C 1
ATOM 804 O O . THR A 1 105 ? 21.109 1.303 -30.539 1.00 79.06 105 THR A O 1
ATOM 807 N N . LEU A 1 106 ? 23.074 1.722 -31.544 1.00 82.12 106 LEU A N 1
ATOM 808 C CA . LEU A 1 106 ? 23.883 1.521 -30.334 1.00 82.12 106 LEU A CA 1
ATOM 809 C C . LEU A 1 106 ? 23.540 2.552 -29.250 1.00 82.12 106 LEU A C 1
ATOM 811 O O . LEU A 1 106 ? 23.289 2.178 -28.106 1.00 82.12 106 LEU A O 1
ATOM 815 N N . ASN A 1 107 ? 23.458 3.834 -29.613 1.00 82.12 107 ASN A N 1
ATOM 816 C CA . ASN A 1 107 ? 23.095 4.896 -28.669 1.00 82.12 107 ASN A CA 1
ATOM 817 C C . ASN A 1 107 ? 21.646 4.778 -28.160 1.00 82.12 107 ASN A C 1
ATOM 819 O O . ASN A 1 107 ? 21.388 5.046 -26.988 1.00 82.12 107 ASN A O 1
ATOM 823 N N . GLY A 1 108 ? 20.708 4.332 -28.999 1.00 81.12 108 GLY A N 1
ATOM 824 C CA . GLY A 1 108 ? 19.327 4.055 -28.598 1.00 81.12 108 GLY A CA 1
ATOM 825 C C . GLY A 1 108 ? 19.235 2.919 -27.576 1.00 81.12 108 GLY A C 1
ATOM 826 O O . GLY A 1 108 ? 18.509 3.033 -26.588 1.00 81.12 108 GLY A O 1
ATOM 827 N N . LEU A 1 109 ? 20.033 1.859 -27.750 1.00 82.12 109 LEU A N 1
ATOM 828 C CA . LEU A 1 109 ? 20.116 0.761 -26.784 1.00 82.12 109 LEU A CA 1
ATOM 829 C C . LEU A 1 109 ? 20.697 1.228 -25.440 1.00 82.12 109 LEU A C 1
ATOM 831 O O . LEU A 1 109 ? 20.177 0.870 -24.386 1.00 82.12 109 LEU A O 1
ATOM 835 N N . ILE A 1 110 ? 21.732 2.075 -25.475 1.00 85.94 110 ILE A N 1
ATOM 836 C CA . ILE A 1 110 ? 22.327 2.684 -24.276 1.00 85.94 110 ILE A CA 1
ATOM 837 C C . ILE A 1 110 ? 21.287 3.522 -23.518 1.00 85.94 110 ILE A C 1
ATOM 839 O O . ILE A 1 110 ? 21.190 3.417 -22.297 1.00 85.94 110 ILE A O 1
ATOM 843 N N . ILE A 1 111 ? 20.459 4.296 -24.224 1.00 82.75 111 ILE A N 1
ATOM 844 C CA . ILE A 1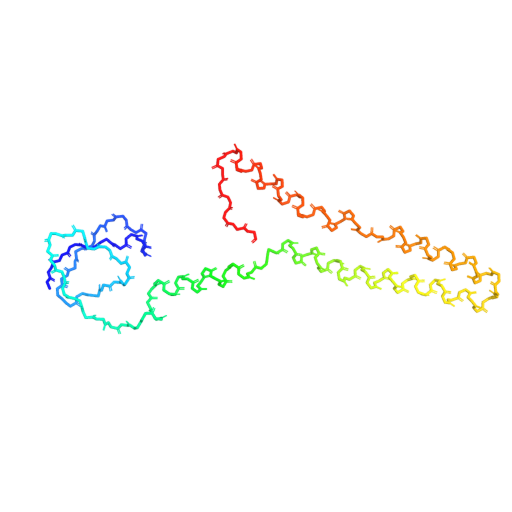 111 ? 19.379 5.082 -23.608 1.00 82.75 111 ILE A CA 1
ATOM 845 C C . ILE A 1 111 ? 18.349 4.195 -22.911 1.00 82.75 111 ILE A C 1
ATOM 847 O O . ILE A 1 111 ? 17.949 4.519 -21.797 1.00 82.75 111 ILE A O 1
ATOM 851 N N . ILE A 1 112 ? 17.951 3.071 -23.515 1.00 82.62 112 ILE A N 1
ATOM 852 C CA . ILE A 1 112 ? 17.018 2.124 -22.881 1.00 82.62 112 ILE A CA 1
ATOM 853 C C . ILE A 1 112 ? 17.595 1.597 -21.564 1.00 82.62 112 ILE A C 1
ATOM 855 O O . ILE A 1 112 ? 16.881 1.528 -20.565 1.00 82.62 112 ILE A O 1
ATOM 859 N N . VAL A 1 113 ? 18.886 1.255 -21.550 1.00 84.69 113 VAL A N 1
ATOM 860 C CA . VAL A 1 113 ? 19.563 0.739 -20.352 1.00 84.69 113 VAL A CA 1
ATOM 861 C C . VAL A 1 113 ? 19.647 1.806 -19.256 1.00 84.69 113 VAL A C 1
ATOM 863 O O . VAL A 1 113 ? 19.343 1.518 -18.100 1.00 84.69 113 VAL A O 1
ATOM 866 N N . ILE A 1 114 ? 20.006 3.044 -19.608 1.00 85.31 114 ILE A N 1
ATOM 867 C CA . ILE A 1 114 ? 20.106 4.162 -18.653 1.00 85.31 114 ILE A CA 1
ATOM 868 C C . ILE A 1 114 ? 18.728 4.565 -18.113 1.00 85.31 114 ILE A C 1
ATOM 870 O O . ILE A 1 114 ? 18.611 4.987 -16.966 1.00 85.31 114 ILE A O 1
ATOM 874 N N . ALA A 1 115 ? 17.676 4.415 -18.915 1.00 84.19 115 ALA A N 1
ATOM 875 C CA . ALA A 1 115 ? 16.328 4.808 -18.541 1.00 84.19 115 ALA A CA 1
ATOM 876 C C . ALA A 1 115 ? 15.605 3.806 -17.625 1.00 84.19 115 ALA A C 1
ATOM 878 O O . ALA A 1 115 ? 14.442 4.050 -17.301 1.00 84.19 115 ALA A O 1
ATOM 879 N N . CYS A 1 116 ? 16.232 2.702 -17.183 1.00 81.19 116 CYS A N 1
ATOM 880 C CA . CYS A 1 116 ? 15.582 1.817 -16.211 1.00 81.19 116 CYS A CA 1
ATOM 881 C C . CYS A 1 116 ? 15.223 2.600 -14.935 1.00 81.19 116 CYS A C 1
ATOM 883 O O . CYS A 1 116 ? 16.129 3.024 -14.212 1.00 81.19 116 CYS A O 1
ATOM 885 N N . PRO A 1 117 ? 13.935 2.708 -14.554 1.00 80.69 117 PRO A N 1
ATOM 886 C CA . PRO A 1 117 ? 13.525 3.368 -13.316 1.00 80.69 117 PRO A CA 1
ATOM 887 C C . PRO A 1 117 ? 13.723 2.462 -12.085 1.00 80.69 117 PRO A C 1
ATOM 889 O O . PRO A 1 117 ? 13.003 2.578 -11.097 1.00 80.69 117 PRO A O 1
ATOM 892 N N . CYS A 1 118 ? 14.711 1.565 -12.128 1.00 79.56 118 CYS A N 1
ATOM 893 C CA . CYS A 1 118 ? 14.987 0.519 -11.149 1.00 79.56 118 CYS A CA 1
ATOM 894 C C . CYS A 1 118 ? 15.041 1.057 -9.693 1.00 79.56 118 CYS A C 1
ATOM 896 O O . CYS A 1 118 ? 14.525 0.432 -8.767 1.00 79.56 118 CYS A O 1
ATOM 898 N N . ALA A 1 119 ? 15.625 2.244 -9.482 1.00 79.56 119 ALA A N 1
ATOM 899 C CA . ALA A 1 119 ? 15.698 2.887 -8.166 1.00 79.56 119 ALA A CA 1
ATOM 900 C C . ALA A 1 119 ? 14.350 3.463 -7.693 1.00 79.56 119 ALA A C 1
ATOM 902 O O . ALA A 1 119 ? 14.043 3.433 -6.501 1.00 79.56 119 ALA A O 1
ATOM 903 N N . LEU A 1 120 ? 13.528 3.962 -8.621 1.00 78.12 120 LEU A N 1
ATOM 904 C CA . LEU A 1 120 ? 12.233 4.569 -8.316 1.00 78.12 120 LEU A CA 1
ATOM 905 C C . LEU A 1 120 ? 11.255 3.515 -7.788 1.00 78.12 120 LEU A C 1
ATOM 907 O O . LEU A 1 120 ? 10.633 3.728 -6.750 1.00 78.12 120 LEU A O 1
ATOM 911 N N . THR A 1 121 ? 11.180 2.360 -8.452 1.00 77.44 121 THR A N 1
ATOM 912 C CA . THR A 1 121 ? 10.254 1.272 -8.096 1.00 77.44 121 THR A CA 1
ATOM 913 C C . THR A 1 121 ? 10.543 0.660 -6.727 1.00 77.44 121 THR A C 1
ATOM 915 O O . THR A 1 121 ? 9.626 0.230 -6.038 1.00 77.44 121 THR A O 1
ATOM 918 N N . ILE A 1 122 ? 11.811 0.634 -6.306 1.00 81.12 122 ILE A N 1
ATOM 919 C CA . ILE A 1 122 ? 12.215 0.056 -5.014 1.00 81.12 122 ILE A CA 1
ATOM 920 C C . ILE A 1 122 ? 12.096 1.088 -3.877 1.00 81.12 122 ILE A C 1
ATOM 922 O O . ILE A 1 122 ? 11.905 0.718 -2.719 1.00 81.12 122 ILE A O 1
ATOM 926 N N . SER A 1 123 ? 12.154 2.388 -4.186 1.00 81.75 123 SER A N 1
ATOM 927 C CA . SER A 1 123 ? 12.155 3.454 -3.173 1.00 81.75 123 SER A CA 1
ATOM 928 C C . SER A 1 123 ? 10.901 3.464 -2.290 1.00 81.75 123 SER A C 1
ATOM 930 O O . SER A 1 123 ? 10.998 3.631 -1.074 1.00 81.75 123 SER A O 1
ATOM 932 N N . THR A 1 124 ? 9.724 3.246 -2.878 1.00 81.88 124 THR A N 1
ATOM 933 C CA . THR A 1 124 ? 8.431 3.314 -2.188 1.00 81.88 124 THR A CA 1
ATOM 934 C C . THR A 1 124 ? 8.239 2.188 -1.165 1.00 81.88 124 THR A C 1
ATOM 936 O O . THR A 1 124 ? 8.009 2.514 0.002 1.00 81.88 124 THR A O 1
ATOM 939 N N . PRO A 1 125 ? 8.390 0.890 -1.515 1.00 77.38 125 PRO A N 1
ATOM 940 C CA . PRO A 1 125 ? 8.228 -0.190 -0.540 1.00 77.38 125 PRO A CA 1
ATOM 941 C C . PRO A 1 125 ? 9.293 -0.148 0.561 1.00 77.38 125 PRO A C 1
ATOM 943 O O . PRO A 1 125 ? 8.976 -0.402 1.721 1.00 77.38 125 PRO A O 1
ATOM 946 N N . VAL A 1 126 ? 10.534 0.235 0.234 1.00 84.31 126 VAL A N 1
ATOM 947 C CA . VAL A 1 126 ? 11.611 0.364 1.229 1.00 84.31 126 VAL A CA 1
ATOM 948 C C . VAL A 1 126 ? 11.309 1.483 2.222 1.00 84.31 126 VAL A C 1
ATOM 950 O O . VAL A 1 126 ? 11.429 1.277 3.428 1.00 84.31 126 VAL A O 1
ATOM 953 N N . THR A 1 127 ? 10.872 2.649 1.740 1.00 83.50 127 THR A N 1
ATOM 954 C CA . THR A 1 127 ? 10.529 3.785 2.610 1.00 83.50 127 THR A CA 1
ATOM 955 C C . THR A 1 127 ? 9.332 3.454 3.498 1.00 83.50 127 THR A C 1
ATOM 957 O O . THR A 1 127 ? 9.337 3.768 4.687 1.00 83.50 127 THR A O 1
ATOM 960 N N . TYR A 1 128 ? 8.327 2.777 2.942 1.00 82.00 128 TYR A N 1
ATOM 961 C CA . TYR A 1 128 ? 7.140 2.360 3.678 1.00 82.00 128 TYR A CA 1
ATOM 962 C C . TYR A 1 128 ? 7.476 1.337 4.778 1.00 82.00 128 TYR A C 1
ATOM 964 O O . TYR A 1 128 ? 7.135 1.547 5.943 1.00 82.00 128 TYR A O 1
ATOM 972 N N . ALA A 1 129 ? 8.234 0.287 4.447 1.00 82.31 129 ALA A N 1
ATOM 973 C CA . ALA A 1 129 ? 8.691 -0.708 5.418 1.00 82.31 129 ALA A CA 1
ATOM 974 C C . ALA A 1 129 ? 9.581 -0.091 6.512 1.00 82.31 129 ALA A C 1
ATOM 976 O O . ALA A 1 129 ? 9.415 -0.398 7.694 1.00 82.31 129 ALA A O 1
ATOM 977 N N . ALA A 1 130 ? 10.484 0.822 6.145 1.00 84.06 130 ALA A N 1
ATOM 978 C CA . ALA A 1 130 ? 11.329 1.534 7.101 1.00 84.06 130 ALA A CA 1
ATOM 979 C C . ALA A 1 130 ? 10.513 2.448 8.034 1.00 84.06 130 ALA A C 1
ATOM 981 O O . ALA A 1 130 ? 10.775 2.492 9.236 1.00 84.06 130 ALA A O 1
ATOM 982 N N . GLY A 1 131 ? 9.498 3.142 7.509 1.00 83.88 131 GLY A N 1
ATOM 983 C CA . GLY A 1 131 ? 8.596 3.985 8.298 1.00 83.88 131 GLY A CA 1
ATOM 984 C C . GLY A 1 131 ? 7.754 3.186 9.296 1.00 83.88 131 GLY A C 1
ATOM 985 O O . GLY A 1 131 ? 7.628 3.581 10.460 1.00 83.88 131 GLY A O 1
ATOM 986 N N . LEU A 1 132 ? 7.242 2.025 8.878 1.00 83.94 132 LEU A N 1
ATOM 987 C CA . LEU A 1 132 ? 6.547 1.090 9.767 1.00 83.94 132 LEU A CA 1
ATOM 988 C C . LEU A 1 132 ? 7.476 0.552 10.863 1.00 83.94 132 LEU A C 1
ATOM 990 O O . LEU A 1 132 ? 7.114 0.559 12.038 1.00 83.94 132 LEU A O 1
ATOM 994 N N . ALA A 1 133 ? 8.699 0.150 10.511 1.00 81.44 133 ALA A N 1
ATOM 995 C CA . ALA A 1 133 ? 9.675 -0.325 11.489 1.00 81.44 133 ALA A CA 1
ATOM 996 C C . ALA A 1 133 ? 10.029 0.761 12.524 1.00 81.44 133 ALA A C 1
ATOM 998 O O . ALA A 1 133 ? 10.071 0.489 13.725 1.00 81.44 133 ALA A O 1
ATOM 999 N N . ALA A 1 134 ? 10.225 2.006 12.080 1.00 86.19 134 ALA A N 1
ATOM 1000 C CA . ALA A 1 134 ? 10.551 3.129 12.957 1.00 86.19 134 ALA A CA 1
ATOM 1001 C C . ALA A 1 134 ? 9.397 3.520 13.898 1.00 86.19 134 ALA A C 1
ATOM 1003 O O . ALA A 1 134 ? 9.638 3.935 15.032 1.00 86.19 134 ALA A O 1
ATOM 1004 N N . THR A 1 135 ? 8.145 3.399 13.447 1.00 85.25 135 THR A N 1
ATOM 1005 C CA . THR A 1 135 ? 6.964 3.667 14.285 1.00 85.25 135 THR A CA 1
ATOM 1006 C C . THR A 1 135 ? 6.713 2.546 15.290 1.00 85.25 135 THR A C 1
ATOM 1008 O O . THR A 1 135 ? 6.478 2.839 16.464 1.00 85.25 135 THR A O 1
ATOM 1011 N N . ALA A 1 136 ? 6.893 1.285 14.885 1.00 83.25 136 ALA A N 1
ATOM 1012 C CA . ALA A 1 136 ? 6.802 0.131 15.777 1.00 83.25 136 ALA A CA 1
ATOM 1013 C C . ALA A 1 136 ? 7.838 0.186 16.916 1.00 83.25 136 ALA A C 1
ATOM 1015 O O . ALA A 1 136 ? 7.493 -0.044 18.074 1.00 83.25 136 ALA A O 1
ATOM 1016 N N . GLN A 1 137 ? 9.086 0.581 16.625 1.00 85.81 137 GLN A N 1
ATOM 1017 C CA . GLN A 1 137 ? 10.130 0.765 17.649 1.00 85.81 137 GLN A CA 1
ATOM 1018 C C . GLN A 1 137 ? 9.787 1.848 18.686 1.00 85.81 137 GLN A C 1
ATOM 1020 O O . GLN A 1 137 ? 10.295 1.811 19.804 1.00 85.81 137 GLN A O 1
ATOM 1025 N N . LYS A 1 138 ? 8.917 2.801 18.336 1.00 89.38 138 LYS A N 1
ATOM 1026 C CA . LYS A 1 138 ? 8.443 3.870 19.229 1.00 89.38 138 LYS A CA 1
ATOM 1027 C C . LYS A 1 138 ? 7.116 3.533 19.924 1.00 89.38 138 LYS A C 1
ATOM 1029 O O . LYS A 1 138 ? 6.525 4.410 20.545 1.00 89.38 138 LYS A O 1
ATOM 1034 N N . GLY A 1 139 ? 6.638 2.290 19.815 1.00 84.50 139 GLY A N 1
ATOM 1035 C CA . GLY A 1 139 ? 5.379 1.840 20.418 1.00 84.50 139 GLY A CA 1
ATOM 1036 C C . GLY A 1 139 ? 4.120 2.282 19.664 1.00 84.50 139 GLY A C 1
ATOM 1037 O O . GLY A 1 139 ? 3.016 2.119 20.178 1.00 84.50 139 GLY A O 1
ATOM 1038 N N . GLY A 1 140 ? 4.263 2.838 18.456 1.00 82.88 140 GLY A N 1
ATOM 1039 C CA . GLY A 1 140 ? 3.141 3.173 17.585 1.00 82.88 140 GLY A CA 1
ATOM 1040 C C . GLY A 1 140 ? 2.724 1.973 16.736 1.00 82.88 140 GLY A C 1
ATOM 1041 O O . GLY A 1 140 ? 3.560 1.352 16.085 1.00 82.88 140 GLY A O 1
ATOM 1042 N N . ILE A 1 141 ? 1.427 1.666 16.707 1.00 77.50 141 ILE A N 1
ATOM 1043 C CA . ILE A 1 141 ? 0.851 0.663 15.804 1.00 77.50 141 ILE A CA 1
ATOM 1044 C C . ILE A 1 141 ? 0.105 1.401 14.698 1.00 77.50 141 ILE A C 1
ATOM 1046 O O . ILE A 1 141 ? -0.929 2.024 14.940 1.00 77.50 141 ILE A O 1
ATOM 1050 N N . VAL A 1 142 ? 0.633 1.321 13.479 1.00 73.88 142 VAL A N 1
ATOM 1051 C CA . VAL A 1 142 ? -0.035 1.831 12.279 1.00 73.88 142 VAL A CA 1
ATOM 1052 C C . VAL A 1 142 ? -0.810 0.677 11.654 1.00 73.88 142 VAL A C 1
ATOM 1054 O O . VAL A 1 142 ? -0.229 -0.287 11.160 1.00 73.88 142 VAL A O 1
ATOM 1057 N N . LYS A 1 143 ? -2.140 0.748 11.730 1.00 57.22 143 LYS A N 1
ATOM 1058 C CA . LYS A 1 143 ? -3.047 -0.265 11.187 1.00 57.22 143 LYS A CA 1
ATOM 1059 C C . LYS A 1 143 ? -3.464 0.166 9.778 1.00 57.22 143 LYS A C 1
ATOM 1061 O O . LYS A 1 143 ? -4.409 0.933 9.634 1.00 57.22 143 LYS A O 1
ATOM 1066 N N . GLY A 1 144 ? -2.731 -0.286 8.763 1.00 58.47 144 GLY A N 1
ATOM 1067 C CA . GLY A 1 144 ? -3.082 -0.062 7.357 1.00 58.47 144 GLY A CA 1
ATOM 1068 C C . GLY A 1 144 ? -1.891 0.268 6.460 1.00 58.47 144 GLY A C 1
ATOM 1069 O O . GLY A 1 144 ? -1.177 1.246 6.700 1.00 58.47 144 GLY A O 1
ATOM 1070 N N . GLY A 1 145 ? -1.742 -0.544 5.413 1.00 46.78 145 GLY A N 1
ATOM 1071 C CA . GLY A 1 145 ? -0.963 -0.298 4.201 1.00 46.78 145 GLY A CA 1
ATOM 1072 C C . GLY A 1 145 ? -1.801 -0.620 2.985 1.00 46.78 145 GLY A C 1
ATOM 1073 O O . GLY A 1 145 ? -2.577 -1.593 3.092 1.00 46.78 145 GLY A O 1
#

Sequence (145 aa):
GRSTVDESSLTGEARPVDKKAEDEVSGGSINVGMSRLLVRTTSTVEDSAVSRLIRLVEEAQSNRSPTEKIVDAFARTYTPAVVAMAGLMCTIPWFWGREVGRYWTLNGLIIIVIACPCALTISTPVTYAAGLAATAQKGGIVKGG

Foldseek 3Di:
DWFWKAPCVQPVDRDTDIDDPPDDDAPPIGGPGPDDDDDDDPDDPCPGSVVVVVVVVVVVQPDDDPVVVVLVVCCVVLVVVLVVVLVCQLPVQVVVDDVSNVVSPVVSVVSVVVSPPVVSVVVVVVVVVVVCVVCVVVVHDDDGD

pLDDT: mean 76.87, std 8.57, range [46.78, 89.38]

InterPro domains:
  IPR008250 P-type ATPase, A domain superfamily [SSF81653] (3-57)
  IPR023298 P-type ATPase, transmembrane domain superfamily [SSF81665] (58-143)
  IPR051014 Cation Transport ATPase Type IB [PTHR48085] (1-145)
  IPR059000 P-type ATPase, A domain [PF00122] (2-58)

Organism: Trieres chinensis (NCBI:txid1514140)

Radius of gyration: 30.63 Å; chains: 1; bounding box: 66×24×81 Å

Secondary structure (DSSP, 8-state):
--EEEE-HHHH---SPEEE-TT----TT-EE-SSSPPP----S-GGGSHHHHHHHHHHHHHTS--HHHHHHHHHHHHHHHHHHHHHHHHHHGGGGG-HHHHHHHHHHHHHHHHHT--HHHHHHHHHHHHHHHHHHHHTT------